Protein AF-A0A645HW13-F1 (afdb_monomer)

Structure (mmCIF, N/CA/C/O backbone):
data_AF-A0A645HW13-F1
#
_entry.id   AF-A0A645HW13-F1
#
loop_
_atom_site.group_PDB
_atom_site.id
_atom_site.type_symbol
_atom_site.label_atom_id
_atom_site.label_alt_id
_atom_site.label_comp_id
_atom_site.label_asym_id
_atom_site.label_entity_id
_atom_site.label_seq_id
_atom_site.pdbx_PDB_ins_code
_atom_site.Cartn_x
_atom_site.Cartn_y
_atom_site.Cartn_z
_atom_site.occupancy
_atom_site.B_iso_or_equiv
_atom_site.auth_seq_id
_atom_site.auth_comp_id
_atom_site.auth_asym_id
_atom_site.auth_atom_id
_atom_site.pdbx_PDB_model_num
ATOM 1 N N . MET A 1 1 ? 2.807 8.282 -17.781 1.00 84.94 1 MET A N 1
ATOM 2 C CA . MET A 1 1 ? 3.839 7.531 -18.549 1.00 84.94 1 MET A CA 1
ATOM 3 C C . MET A 1 1 ? 4.596 6.569 -17.628 1.00 84.94 1 MET A C 1
ATOM 5 O O . MET A 1 1 ? 4.559 6.768 -16.420 1.00 84.94 1 MET A O 1
ATOM 9 N N . ILE A 1 2 ? 5.291 5.548 -18.154 1.00 93.88 2 ILE A N 1
ATOM 10 C CA . ILE A 1 2 ? 6.013 4.532 -17.345 1.00 93.88 2 ILE A CA 1
ATOM 11 C C . ILE A 1 2 ? 6.993 5.173 -16.348 1.00 93.88 2 ILE A C 1
ATOM 13 O O . ILE A 1 2 ? 6.990 4.825 -15.172 1.00 93.88 2 ILE A O 1
ATOM 17 N N . LEU A 1 3 ? 7.788 6.153 -16.789 1.00 94.12 3 LEU A N 1
ATOM 18 C CA . LEU A 1 3 ? 8.767 6.831 -15.930 1.00 94.12 3 LEU A CA 1
ATOM 19 C C . LEU A 1 3 ? 8.126 7.585 -14.754 1.00 94.12 3 LEU A C 1
ATOM 21 O O . LEU A 1 3 ? 8.684 7.602 -13.661 1.00 94.12 3 LEU A O 1
ATOM 25 N N . GLU A 1 4 ? 6.942 8.169 -14.946 1.00 95.44 4 GLU A N 1
ATOM 26 C CA . GLU A 1 4 ? 6.200 8.839 -13.868 1.00 95.44 4 GLU A CA 1
ATOM 27 C C . GLU A 1 4 ? 5.699 7.825 -12.838 1.00 95.44 4 GLU A C 1
ATOM 29 O O . GLU A 1 4 ? 5.784 8.072 -11.641 1.00 95.44 4 GLU A O 1
ATOM 34 N N . ARG A 1 5 ? 5.241 6.654 -13.292 1.00 96.19 5 ARG A N 1
ATOM 35 C CA . ARG A 1 5 ? 4.837 5.553 -12.408 1.00 96.19 5 ARG A CA 1
ATOM 36 C C . ARG A 1 5 ? 6.024 4.981 -11.632 1.00 96.19 5 ARG A C 1
ATOM 38 O O . ARG A 1 5 ? 5.919 4.756 -10.433 1.00 96.19 5 ARG A O 1
ATOM 45 N N . LEU A 1 6 ? 7.190 4.855 -12.262 1.00 96.19 6 LEU A N 1
ATOM 46 C CA . LEU A 1 6 ? 8.419 4.507 -11.541 1.00 96.19 6 LEU A CA 1
ATOM 47 C C . LEU A 1 6 ? 8.777 5.560 -10.496 1.00 96.19 6 LEU A C 1
ATOM 49 O O . LEU A 1 6 ? 9.147 5.201 -9.385 1.00 96.19 6 LEU A O 1
ATOM 53 N N . LYS A 1 7 ? 8.617 6.851 -10.807 1.00 96.06 7 LYS A N 1
ATOM 54 C CA . LYS A 1 7 ? 8.840 7.919 -9.827 1.00 96.06 7 LYS A CA 1
ATOM 55 C C . LYS A 1 7 ? 7.875 7.813 -8.643 1.00 96.06 7 LYS A C 1
ATOM 57 O O . LYS A 1 7 ? 8.331 7.899 -7.509 1.00 96.06 7 LYS A O 1
ATOM 62 N N . GLN A 1 8 ? 6.590 7.564 -8.899 1.00 97.38 8 GLN A N 1
ATOM 63 C CA . GLN A 1 8 ? 5.593 7.329 -7.847 1.00 97.38 8 GLN A CA 1
ATOM 64 C C . GLN A 1 8 ? 5.983 6.147 -6.952 1.00 97.38 8 GLN A C 1
ATOM 66 O O . GLN A 1 8 ? 5.918 6.250 -5.731 1.00 97.38 8 GLN A O 1
ATOM 71 N N . TYR A 1 9 ? 6.446 5.048 -7.547 1.00 97.56 9 TYR A N 1
ATOM 72 C CA . TYR A 1 9 ? 6.907 3.885 -6.796 1.00 97.56 9 TYR A CA 1
ATOM 73 C C . TYR A 1 9 ? 8.170 4.174 -5.965 1.00 97.56 9 TYR A C 1
ATOM 75 O O . TYR A 1 9 ? 8.240 3.798 -4.798 1.00 97.56 9 TYR A O 1
ATOM 83 N N . ILE A 1 10 ? 9.153 4.877 -6.536 1.00 96.56 10 ILE A N 1
ATOM 84 C CA . ILE A 1 10 ? 10.378 5.302 -5.836 1.00 96.56 10 ILE A CA 1
ATOM 85 C C . ILE A 1 10 ? 10.028 6.140 -4.600 1.00 96.56 10 ILE A C 1
ATOM 87 O O . ILE A 1 10 ? 10.561 5.888 -3.519 1.00 96.56 10 ILE A O 1
ATOM 91 N N . ASP A 1 11 ? 9.095 7.084 -4.754 1.00 97.56 11 ASP A N 1
ATOM 92 C CA . ASP A 1 11 ? 8.615 7.930 -3.659 1.00 97.56 11 ASP A CA 1
ATOM 93 C C . ASP A 1 11 ? 7.897 7.111 -2.587 1.00 97.56 11 ASP A C 1
ATOM 95 O O . A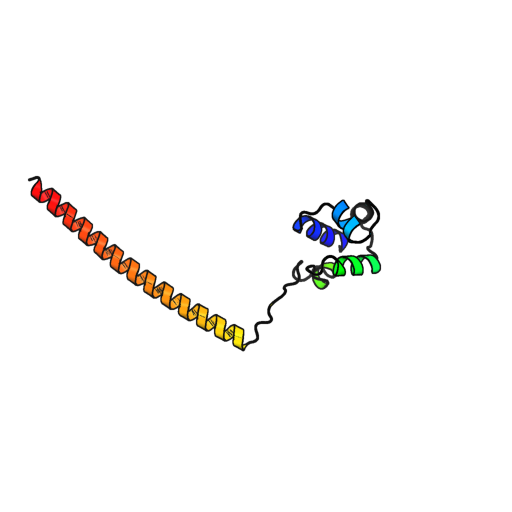SP A 1 11 ? 8.165 7.283 -1.400 1.00 97.56 11 ASP A O 1
ATOM 99 N N . TYR A 1 12 ? 7.048 6.166 -2.998 1.00 97.44 12 TYR A N 1
ATOM 100 C CA . TYR A 1 12 ? 6.375 5.240 -2.090 1.00 97.44 12 TYR A CA 1
ATOM 101 C C . TYR A 1 12 ? 7.363 4.402 -1.261 1.00 97.44 12 TYR A C 1
ATOM 103 O O . TYR A 1 12 ? 7.166 4.230 -0.060 1.00 97.44 12 TYR A O 1
ATOM 111 N N . LYS A 1 13 ? 8.445 3.904 -1.871 1.00 95.81 13 LYS A N 1
ATOM 112 C CA . LYS A 1 13 ? 9.478 3.122 -1.167 1.00 95.81 13 LYS A CA 1
ATOM 113 C C . LYS A 1 13 ? 10.392 3.983 -0.289 1.00 95.81 13 LYS A C 1
ATOM 115 O O . LYS A 1 13 ? 11.187 3.421 0.460 1.00 95.81 13 LYS A O 1
ATOM 120 N N . GLY A 1 14 ? 10.323 5.312 -0.396 1.00 96.88 14 GLY A N 1
ATOM 121 C CA . GLY A 1 14 ? 11.177 6.231 0.357 1.00 96.88 14 GLY A CA 1
ATOM 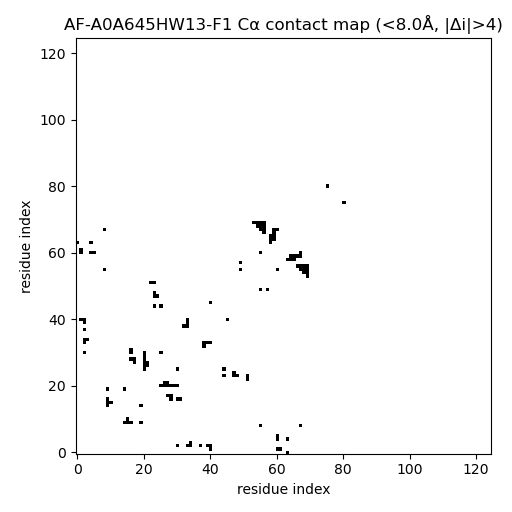122 C C . GLY A 1 14 ? 12.663 6.138 -0.008 1.00 96.88 14 GLY A C 1
ATOM 123 O O . GLY A 1 14 ? 13.515 6.469 0.814 1.00 96.88 14 GLY A O 1
ATOM 124 N N . ILE A 1 15 ? 12.994 5.671 -1.218 1.00 96.25 15 ILE A N 1
ATOM 125 C CA . ILE A 1 15 ? 14.384 5.548 -1.682 1.00 96.25 15 ILE A CA 1
ATOM 126 C C . ILE A 1 15 ? 14.767 6.728 -2.574 1.00 96.25 15 ILE A C 1
ATOM 128 O O . ILE A 1 15 ? 13.942 7.290 -3.292 1.00 96.25 15 ILE A O 1
ATOM 132 N N . SER A 1 16 ? 16.046 7.108 -2.568 1.00 95.25 16 SER A N 1
ATOM 133 C CA . SER A 1 16 ? 16.525 8.147 -3.479 1.00 95.25 16 SER A CA 1
ATOM 134 C C . SER A 1 16 ? 16.569 7.641 -4.926 1.00 95.25 16 SER A C 1
ATOM 136 O O . SER A 1 16 ? 16.781 6.456 -5.190 1.00 95.25 16 SER A O 1
ATOM 138 N N . VAL A 1 17 ? 16.454 8.562 -5.888 1.00 93.44 17 VAL A N 1
ATOM 139 C CA . VAL A 1 17 ? 16.611 8.243 -7.319 1.00 93.44 17 VAL A CA 1
ATOM 140 C C . VAL A 1 17 ? 17.980 7.618 -7.608 1.00 93.44 17 VAL A C 1
ATOM 142 O O . VAL A 1 17 ? 18.066 6.678 -8.389 1.00 93.44 17 VAL A O 1
ATOM 145 N N . SER A 1 18 ? 19.041 8.085 -6.946 1.00 93.62 18 SER A N 1
ATOM 146 C CA . SER A 1 18 ? 20.384 7.519 -7.106 1.00 93.62 18 SER A CA 1
ATOM 147 C C . SER A 1 18 ? 20.495 6.094 -6.554 1.00 93.62 18 SER A C 1
ATOM 149 O O . SER A 1 18 ? 21.156 5.252 -7.160 1.00 93.62 18 SER A O 1
ATOM 151 N N . ALA A 1 19 ? 19.833 5.797 -5.430 1.00 94.06 19 ALA A N 1
ATOM 152 C CA . ALA A 1 19 ? 19.772 4.444 -4.886 1.00 94.06 19 ALA A CA 1
ATOM 153 C C . ALA A 1 19 ? 19.001 3.505 -5.825 1.00 94.06 19 ALA A C 1
ATOM 155 O O . ALA A 1 19 ? 19.461 2.394 -6.088 1.00 94.06 19 ALA A O 1
ATOM 156 N N . PHE A 1 20 ? 17.884 3.979 -6.385 1.00 95.06 20 PHE A N 1
ATOM 157 C CA . PHE A 1 20 ? 17.130 3.253 -7.404 1.00 95.06 20 PHE A CA 1
ATOM 158 C C . PHE A 1 20 ? 17.992 2.959 -8.640 1.00 95.06 20 PHE A C 1
ATOM 160 O O . PHE A 1 20 ? 18.146 1.794 -8.996 1.00 95.06 20 PHE A O 1
ATOM 167 N N . GLU A 1 21 ? 18.628 3.972 -9.242 1.00 93.00 21 GLU A N 1
ATOM 168 C CA . GLU A 1 21 ? 19.501 3.811 -10.418 1.00 93.00 21 GLU A CA 1
ATOM 169 C C . GLU A 1 21 ? 20.606 2.776 -10.174 1.00 93.00 21 GLU A C 1
ATOM 171 O O . GLU A 1 21 ? 20.807 1.878 -10.996 1.00 93.00 21 GLU A O 1
ATOM 176 N N . LYS A 1 22 ? 21.266 2.844 -9.011 1.00 92.88 22 LYS A N 1
ATOM 177 C CA . LYS A 1 22 ? 22.306 1.887 -8.620 1.00 92.88 22 LYS A CA 1
ATOM 178 C C . LYS A 1 22 ? 21.764 0.461 -8.491 1.00 92.88 22 LYS A C 1
ATOM 180 O O . LYS A 1 22 ? 22.433 -0.476 -8.919 1.00 92.88 22 LYS A O 1
ATOM 185 N N . SER A 1 23 ? 20.568 0.290 -7.927 1.00 93.25 23 SER A N 1
ATOM 186 C CA . SER A 1 23 ? 19.971 -1.034 -7.698 1.00 93.25 23 SER A CA 1
ATOM 187 C C . SER A 1 23 ? 19.609 -1.785 -8.985 1.00 93.25 23 SER A C 1
ATOM 189 O O . SER A 1 23 ? 19.654 -3.010 -8.999 1.00 93.25 23 SER A O 1
ATOM 191 N N . ILE A 1 24 ? 19.308 -1.062 -10.072 1.00 92.56 24 ILE A N 1
ATOM 192 C CA . ILE A 1 24 ? 18.919 -1.639 -11.374 1.00 92.56 24 ILE A CA 1
ATOM 193 C C . ILE A 1 24 ? 20.059 -1.620 -12.409 1.00 92.56 24 ILE A C 1
ATOM 195 O O . ILE A 1 24 ? 19.833 -1.847 -13.604 1.00 92.56 24 ILE A O 1
ATOM 199 N N . GLY A 1 25 ? 21.286 -1.300 -11.977 1.00 86.56 25 GLY A N 1
ATOM 200 C CA . GLY A 1 25 ? 22.460 -1.223 -12.851 1.00 86.56 25 GLY A CA 1
ATOM 201 C C . GLY A 1 25 ? 22.339 -0.129 -13.917 1.00 86.56 25 GLY A C 1
ATOM 202 O O . GLY A 1 25 ? 22.684 -0.337 -15.085 1.00 86.56 25 GLY A O 1
ATOM 203 N N . MET A 1 26 ? 21.771 1.020 -13.554 1.00 85.38 26 MET A N 1
ATOM 204 C CA . MET A 1 26 ? 21.691 2.195 -14.413 1.00 85.38 26 MET A CA 1
ATOM 205 C C . MET A 1 26 ? 22.813 3.184 -14.066 1.00 85.38 26 MET A C 1
ATOM 207 O O . MET A 1 26 ? 23.212 3.312 -12.910 1.00 85.38 26 MET A O 1
ATOM 211 N N . GLY A 1 27 ? 23.339 3.878 -15.078 1.00 80.25 27 GLY A N 1
ATOM 212 C CA . GLY A 1 27 ? 24.317 4.943 -14.868 1.00 80.25 27 GLY A CA 1
ATOM 213 C C . GLY A 1 27 ? 23.732 6.104 -14.059 1.00 80.25 27 GLY A C 1
ATOM 214 O O . GLY A 1 27 ? 22.532 6.378 -14.121 1.00 80.25 27 GLY A O 1
ATOM 215 N N . ASN A 1 28 ? 24.591 6.805 -13.316 1.00 74.38 28 ASN A N 1
ATOM 216 C CA . ASN A 1 28 ? 24.179 7.937 -12.486 1.00 74.38 28 ASN A CA 1
ATOM 217 C C . ASN A 1 28 ? 23.416 8.993 -13.311 1.00 74.38 28 ASN A C 1
ATOM 219 O O . ASN A 1 28 ? 23.888 9.453 -14.356 1.00 74.38 28 ASN A O 1
ATOM 223 N N . ALA A 1 29 ? 22.261 9.418 -12.797 1.00 79.62 29 ALA A N 1
ATOM 224 C CA . ALA A 1 29 ? 21.338 10.399 -13.367 1.00 79.62 29 ALA A CA 1
ATOM 225 C C . ALA A 1 29 ? 20.633 9.997 -14.680 1.00 79.62 29 ALA A C 1
ATOM 227 O O . ALA A 1 29 ? 19.961 10.836 -15.291 1.00 79.62 29 ALA A O 1
ATOM 228 N N . SER A 1 30 ? 20.755 8.752 -15.145 1.00 81.62 30 SER A N 1
ATOM 229 C CA . SER A 1 30 ? 20.078 8.273 -16.358 1.00 81.62 30 SER A CA 1
ATOM 230 C C . SER A 1 30 ? 18.549 8.243 -16.226 1.00 81.62 30 SER A C 1
ATOM 232 O O . SER A 1 30 ? 17.850 8.636 -17.166 1.00 81.62 30 SER A O 1
ATOM 234 N N . PHE A 1 31 ? 18.010 7.849 -15.071 1.00 88.75 31 PHE A N 1
ATOM 235 C CA . PHE A 1 31 ? 16.570 7.860 -14.817 1.00 88.75 31 PHE A CA 1
ATOM 236 C C . PHE A 1 31 ? 16.063 9.298 -14.721 1.00 88.75 31 PHE A C 1
ATOM 238 O O . PHE A 1 31 ? 15.100 9.664 -15.394 1.00 88.75 31 PHE A O 1
ATOM 245 N N . GLY A 1 32 ? 16.756 10.146 -13.953 1.00 86.31 32 GLY A N 1
ATOM 246 C CA . GLY A 1 32 ? 16.386 11.555 -13.794 1.00 86.31 32 GLY A CA 1
ATOM 247 C C . GLY A 1 32 ? 16.363 12.329 -15.118 1.00 86.31 32 GLY A C 1
ATOM 248 O O . GLY A 1 32 ? 15.445 13.115 -15.360 1.00 86.31 32 GLY A O 1
ATOM 249 N N . LYS A 1 33 ? 17.335 12.079 -16.007 1.00 85.88 33 LYS A N 1
ATOM 250 C CA . LYS A 1 33 ? 17.366 12.648 -17.367 1.00 85.88 33 LYS A CA 1
ATOM 251 C C . LYS A 1 33 ? 16.194 12.158 -18.213 1.00 85.88 33 LYS A C 1
ATOM 253 O O . LYS A 1 33 ? 15.516 12.970 -18.839 1.00 85.88 33 LYS A O 1
ATOM 258 N N . SER A 1 34 ? 15.933 10.851 -18.199 1.00 87.50 34 SER A N 1
ATOM 259 C CA . SER A 1 34 ? 14.832 10.252 -18.960 1.00 87.50 34 SER A CA 1
ATOM 260 C C . SER A 1 34 ? 13.481 10.801 -18.503 1.00 87.50 34 SER A C 1
ATOM 262 O O . SER A 1 34 ? 12.647 11.145 -19.335 1.00 87.50 34 SER A O 1
ATOM 264 N N . LEU A 1 35 ? 13.285 10.968 -17.191 1.00 88.50 35 LEU A N 1
ATOM 265 C CA . LEU A 1 35 ? 12.059 11.529 -16.626 1.00 88.50 35 LEU A CA 1
ATOM 266 C C . LEU A 1 35 ? 11.836 12.981 -17.075 1.00 88.50 35 LEU A C 1
ATOM 268 O O . LEU A 1 35 ? 10.745 13.317 -17.530 1.00 88.50 35 LEU A O 1
ATOM 272 N N . LYS A 1 36 ? 12.871 13.832 -17.006 1.00 88.12 36 LYS A N 1
ATOM 273 C CA . LYS A 1 36 ? 12.788 15.242 -17.435 1.00 88.12 36 LYS A CA 1
ATOM 274 C C . LYS A 1 36 ? 12.504 15.387 -18.929 1.00 88.12 36 LYS A C 1
ATOM 276 O O . LYS A 1 36 ? 11.707 16.233 -19.320 1.00 88.12 36 LYS A O 1
ATOM 281 N N . ASN A 1 37 ? 13.128 14.545 -19.748 1.00 88.88 37 ASN A N 1
ATOM 282 C CA . ASN A 1 37 ? 13.027 14.619 -21.205 1.00 88.88 37 ASN A CA 1
ATOM 283 C C . ASN A 1 37 ? 11.824 13.853 -21.773 1.00 88.88 37 ASN A C 1
ATOM 285 O O . ASN A 1 37 ? 11.712 13.740 -22.990 1.00 88.88 37 ASN A O 1
ATOM 289 N N . LYS A 1 38 ? 10.949 13.299 -20.918 1.00 82.44 38 LYS A N 1
ATOM 290 C CA . LYS A 1 38 ? 9.855 12.400 -21.328 1.00 82.44 38 LYS A CA 1
ATOM 291 C C . LYS A 1 38 ? 10.349 11.258 -22.230 1.00 82.44 38 LYS A C 1
ATOM 293 O O . LYS A 1 38 ? 9.702 10.893 -23.207 1.00 82.44 38 LYS A O 1
ATOM 298 N N . GLY A 1 39 ? 11.530 10.733 -21.911 1.00 84.44 39 GLY A N 1
ATOM 299 C CA . GLY A 1 39 ? 12.174 9.664 -22.660 1.00 84.44 39 GLY A CA 1
ATOM 300 C C . GLY 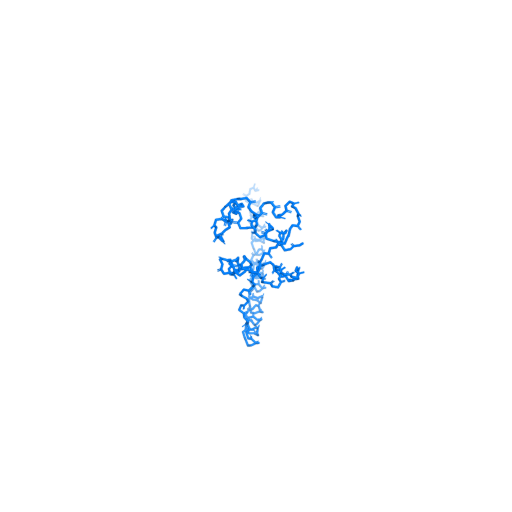A 1 39 ? 11.449 8.325 -22.522 1.00 84.44 39 GLY A C 1
ATOM 301 O O . GLY A 1 39 ? 10.521 8.161 -21.729 1.00 84.44 39 GLY A O 1
ATOM 302 N N . ALA A 1 40 ? 11.915 7.345 -23.288 1.00 84.19 40 ALA A N 1
ATOM 303 C CA . ALA A 1 40 ?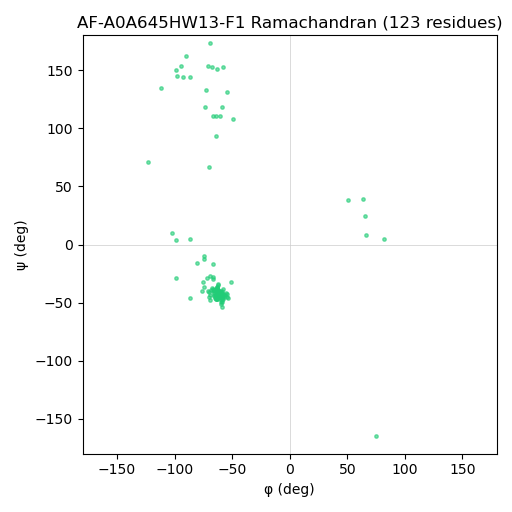 11.512 5.956 -23.133 1.00 84.19 40 ALA A CA 1
ATOM 304 C C . ALA A 1 40 ? 12.437 5.228 -22.147 1.00 84.19 40 ALA A C 1
ATOM 306 O O . ALA A 1 40 ? 13.550 5.674 -21.864 1.00 84.19 40 ALA A O 1
ATOM 307 N N . ILE A 1 41 ? 11.975 4.085 -21.647 1.00 88.00 41 ILE A N 1
ATOM 308 C CA . ILE A 1 41 ? 12.801 3.136 -20.906 1.00 88.00 41 ILE A CA 1
ATOM 309 C C . ILE A 1 41 ? 12.951 1.864 -21.742 1.00 88.00 41 ILE A C 1
ATOM 311 O O . ILE A 1 41 ? 11.975 1.397 -22.329 1.00 88.00 41 ILE A O 1
ATOM 315 N N . GLY A 1 42 ? 14.177 1.348 -21.836 1.00 89.12 42 GLY A N 1
ATOM 316 C CA . GLY A 1 42 ? 14.465 0.105 -22.552 1.00 89.12 42 GLY A CA 1
ATOM 317 C C . GLY A 1 42 ? 13.846 -1.110 -21.860 1.00 89.12 42 GLY A C 1
ATOM 318 O O . GLY A 1 42 ? 13.630 -1.103 -20.644 1.00 89.12 42 GLY A O 1
ATOM 319 N N . THR A 1 43 ? 13.553 -2.152 -22.637 1.00 89.00 43 THR A N 1
ATOM 320 C CA . THR A 1 43 ? 12.997 -3.415 -22.127 1.00 89.00 43 THR A CA 1
ATOM 321 C C . THR A 1 43 ? 13.961 -4.115 -21.173 1.00 89.00 43 THR A C 1
ATOM 323 O O . THR A 1 43 ? 13.530 -4.580 -20.126 1.00 89.00 43 THR A O 1
ATOM 326 N N . ASP A 1 44 ? 15.265 -4.064 -21.452 1.00 89.81 44 ASP A N 1
ATOM 327 C CA . ASP A 1 44 ? 16.342 -4.539 -20.573 1.00 89.81 44 ASP A CA 1
ATOM 328 C C . ASP A 1 44 ? 16.271 -3.907 -19.171 1.00 89.81 44 ASP A C 1
ATOM 330 O O . ASP A 1 44 ? 16.406 -4.574 -18.144 1.00 89.81 44 ASP A O 1
ATOM 334 N N . LYS A 1 45 ? 16.007 -2.597 -19.109 1.00 90.31 45 LYS A N 1
ATOM 335 C CA . LYS A 1 45 ? 15.870 -1.875 -17.841 1.00 90.31 45 LYS A CA 1
ATOM 336 C C . LYS A 1 45 ? 14.554 -2.189 -17.151 1.00 90.31 45 LYS A C 1
ATOM 338 O O . LYS A 1 45 ? 14.545 -2.286 -15.929 1.00 90.31 45 LYS A O 1
ATOM 343 N N . LEU A 1 46 ? 13.464 -2.361 -17.897 1.00 93.19 46 LEU A N 1
ATOM 344 C CA . LEU A 1 46 ? 12.185 -2.793 -17.332 1.00 93.19 46 LEU A CA 1
ATOM 345 C C . LEU A 1 46 ? 12.273 -4.192 -16.714 1.00 93.19 46 LEU A C 1
ATOM 347 O O . LEU A 1 46 ? 11.765 -4.384 -15.613 1.00 93.19 46 LEU A O 1
ATOM 351 N N . GLU A 1 47 ? 12.945 -5.132 -17.376 1.00 94.06 47 GLU A N 1
ATOM 352 C CA . GLU A 1 47 ? 13.192 -6.479 -16.850 1.00 94.06 47 GLU A CA 1
ATOM 353 C C . GLU A 1 47 ? 13.980 -6.422 -15.540 1.00 94.06 47 GLU A C 1
ATOM 355 O O . GLU A 1 47 ? 13.537 -6.973 -14.530 1.00 94.06 47 GLU A O 1
ATOM 360 N N . ASN A 1 48 ? 15.081 -5.663 -15.511 1.00 94.75 48 ASN A N 1
ATOM 361 C CA . ASN A 1 48 ? 15.855 -5.454 -14.288 1.00 94.75 48 ASN A CA 1
ATOM 362 C C . ASN A 1 48 ? 15.012 -4.825 -13.174 1.00 94.75 48 ASN A C 1
ATOM 364 O O . ASN A 1 48 ? 15.059 -5.287 -12.040 1.00 94.75 48 ASN A O 1
ATOM 368 N N . ILE A 1 49 ? 14.209 -3.802 -13.480 1.00 95.75 49 ILE A N 1
ATOM 369 C CA . ILE A 1 49 ? 13.325 -3.167 -12.495 1.00 95.75 49 ILE A CA 1
ATOM 370 C C . ILE A 1 49 ? 12.351 -4.183 -11.902 1.00 95.75 49 ILE A C 1
ATOM 372 O O . ILE A 1 49 ? 12.232 -4.256 -10.683 1.00 95.75 49 ILE A O 1
ATOM 376 N N . LEU A 1 50 ? 11.664 -4.965 -12.738 1.00 95.44 50 LEU A N 1
ATOM 377 C CA . LEU A 1 50 ? 10.676 -5.940 -12.274 1.00 95.44 50 LEU A CA 1
ATOM 378 C C . LEU A 1 50 ? 11.318 -7.115 -11.525 1.00 95.44 50 LEU A C 1
ATOM 380 O O . LEU A 1 50 ? 10.676 -7.692 -10.650 1.00 95.44 50 LEU A O 1
ATOM 384 N N . SER A 1 51 ? 12.576 -7.447 -11.825 1.00 95.19 51 SER A N 1
ATOM 385 C CA . SER A 1 51 ? 13.343 -8.445 -11.075 1.00 95.19 51 SER A CA 1
ATOM 386 C C . SER A 1 51 ? 13.841 -7.914 -9.726 1.00 95.19 51 SER A C 1
ATOM 388 O O . SER A 1 51 ? 13.823 -8.649 -8.742 1.00 95.19 51 SER A O 1
ATOM 390 N N . THR A 1 52 ? 14.301 -6.662 -9.660 1.00 96.56 52 THR A N 1
ATOM 391 C CA . THR A 1 52 ? 14.798 -6.026 -8.426 1.00 96.56 52 THR A CA 1
ATOM 392 C C . THR A 1 52 ? 13.655 -5.627 -7.490 1.00 96.56 52 THR A C 1
ATOM 394 O O . THR A 1 52 ? 13.809 -5.664 -6.270 1.00 96.56 52 THR A O 1
ATOM 397 N N . TYR A 1 53 ? 12.501 -5.266 -8.051 1.00 95.88 53 TYR A N 1
ATOM 398 C CA . TYR A 1 53 ? 11.309 -4.824 -7.332 1.00 95.88 53 TYR A CA 1
ATOM 399 C C . TYR A 1 53 ? 10.104 -5.710 -7.687 1.00 95.88 53 TYR A C 1
ATOM 401 O O . TYR A 1 53 ? 9.187 -5.270 -8.391 1.00 95.88 53 TYR A O 1
ATOM 409 N N . PRO A 1 54 ? 10.091 -6.973 -7.215 1.00 93.81 54 PRO A N 1
ATOM 410 C CA . PRO A 1 54 ? 9.064 -7.953 -7.576 1.00 93.81 54 PRO A CA 1
ATOM 411 C C . PRO A 1 54 ? 7.674 -7.592 -7.038 1.00 93.81 54 PRO A C 1
ATOM 413 O O . PRO A 1 54 ? 6.669 -8.125 -7.500 1.00 93.81 54 PRO A O 1
ATOM 416 N N . ASP A 1 55 ? 7.602 -6.680 -6.071 1.00 95.06 55 ASP A N 1
ATOM 417 C CA . ASP A 1 55 ? 6.368 -6.126 -5.535 1.00 95.06 55 ASP A CA 1
ATOM 418 C C . ASP A 1 55 ? 5.691 -5.119 -6.473 1.00 95.06 55 ASP A C 1
ATOM 420 O O . ASP A 1 55 ? 4.523 -4.819 -6.257 1.00 95.06 55 ASP A O 1
ATOM 424 N N . ILE A 1 56 ? 6.343 -4.632 -7.535 1.00 96.31 56 ILE A N 1
ATOM 425 C CA . ILE A 1 56 ? 5.688 -3.790 -8.548 1.00 96.31 56 ILE A CA 1
ATOM 426 C C . ILE A 1 56 ? 4.759 -4.641 -9.424 1.00 96.31 56 ILE A C 1
ATOM 428 O O . ILE A 1 56 ? 5.146 -5.691 -9.949 1.00 96.31 56 ILE A O 1
ATOM 432 N N . SER A 1 57 ? 3.536 -4.156 -9.646 1.00 96.00 57 SER A N 1
ATOM 433 C CA . SER A 1 57 ? 2.615 -4.707 -10.643 1.00 96.00 57 SER A CA 1
ATOM 434 C C . SER A 1 57 ? 3.060 -4.327 -12.066 1.00 96.00 57 SER A C 1
ATOM 436 O O . SER A 1 57 ? 3.077 -3.135 -12.399 1.00 96.00 57 SER A O 1
ATOM 438 N N . PRO A 1 58 ? 3.391 -5.299 -12.944 1.00 95.19 58 PRO A N 1
ATOM 439 C CA . PRO A 1 58 ? 3.737 -5.007 -14.336 1.00 95.19 58 PRO A CA 1
ATOM 440 C C . PRO A 1 58 ? 2.570 -4.385 -15.104 1.00 95.19 58 PRO A C 1
ATOM 442 O O . PRO A 1 58 ? 2.778 -3.488 -15.916 1.00 95.19 58 PRO A O 1
ATOM 445 N N . GLU A 1 59 ? 1.341 -4.827 -14.820 1.00 95.50 59 GLU A N 1
ATOM 446 C CA . GLU A 1 59 ? 0.127 -4.288 -15.433 1.00 95.50 59 GLU A CA 1
ATOM 447 C C . GLU A 1 59 ? -0.000 -2.796 -15.140 1.00 95.50 59 GLU A C 1
ATOM 449 O O . GLU A 1 59 ? -0.101 -1.992 -16.070 1.00 95.50 59 GLU A O 1
ATOM 454 N N . TRP A 1 60 ? 0.104 -2.409 -13.868 1.00 96.75 60 TRP A N 1
ATOM 455 C CA . TRP A 1 60 ? 0.058 -1.005 -13.483 1.00 96.75 60 TRP A CA 1
ATOM 456 C C . TRP A 1 60 ? 1.224 -0.222 -14.070 1.00 96.75 60 TRP A C 1
ATOM 458 O O . TRP A 1 60 ? 1.033 0.865 -14.616 1.00 96.75 60 TRP A O 1
ATOM 468 N N . LEU A 1 61 ? 2.433 -0.780 -14.029 1.00 96.50 61 LEU A N 1
ATOM 469 C CA . LEU A 1 61 ? 3.613 -0.104 -14.546 1.00 96.50 61 LEU A CA 1
ATOM 470 C C . LEU A 1 61 ? 3.495 0.201 -16.046 1.00 96.50 61 LEU A C 1
ATOM 472 O O . LEU A 1 61 ? 3.883 1.291 -16.474 1.00 96.50 61 LEU A O 1
ATOM 476 N N . LEU A 1 62 ? 2.944 -0.718 -16.841 1.00 94.38 62 LEU A N 1
ATOM 477 C CA . LEU A 1 62 ? 2.848 -0.598 -18.298 1.00 94.38 62 LEU A CA 1
ATOM 478 C C . LEU A 1 62 ? 1.588 0.154 -18.741 1.00 94.38 62 LEU A C 1
ATOM 480 O O . LEU A 1 62 ? 1.671 1.084 -19.545 1.00 94.38 62 LEU A O 1
ATOM 484 N N . THR A 1 63 ? 0.436 -0.180 -18.168 1.00 94.88 63 THR A N 1
ATOM 485 C CA . THR A 1 63 ? -0.872 0.331 -18.611 1.00 94.88 63 THR A CA 1
ATOM 486 C C . THR A 1 63 ? -1.370 1.498 -17.758 1.00 94.88 63 THR A C 1
ATOM 488 O O . THR A 1 63 ? -2.045 2.392 -18.260 1.00 94.88 63 THR A O 1
ATOM 491 N N . GLY A 1 64 ? -0.977 1.557 -16.483 1.00 94.19 64 GLY A N 1
ATOM 492 C CA . GLY A 1 64 ? -1.541 2.473 -15.489 1.00 94.19 64 GLY A CA 1
ATOM 493 C C . GLY A 1 64 ? -2.849 1.994 -14.864 1.00 94.19 64 GLY A C 1
ATOM 494 O O . GLY A 1 64 ? -3.441 2.747 -14.098 1.00 94.19 64 GLY A O 1
ATOM 495 N N . GLN A 1 65 ? -3.301 0.783 -15.186 1.00 94.56 65 GLN A N 1
ATOM 496 C CA . GLN A 1 65 ? -4.503 0.173 -14.624 1.00 94.56 65 GLN A CA 1
ATOM 497 C C . GLN A 1 65 ? -4.156 -0.723 -13.428 1.00 94.56 65 GLN A C 1
ATOM 499 O O . GLN A 1 65 ? -3.043 -1.233 -13.321 1.00 94.56 65 GLN A O 1
ATOM 504 N N . GLY A 1 66 ? -5.110 -0.908 -12.515 1.00 93.00 66 GLY A N 1
ATOM 505 C CA . GLY A 1 66 ? -4.913 -1.720 -11.313 1.00 93.00 66 GLY A CA 1
ATOM 506 C C . GLY A 1 66 ? -4.064 -1.043 -10.230 1.00 93.00 66 GLY A C 1
ATOM 507 O O . GLY A 1 66 ? -3.872 0.174 -10.219 1.00 93.00 66 GLY A O 1
ATOM 508 N N . GLY A 1 67 ? -3.596 -1.843 -9.270 1.00 93.62 67 GLY A N 1
ATOM 509 C CA . GLY A 1 67 ? -2.789 -1.377 -8.141 1.00 93.62 67 GLY A CA 1
ATOM 510 C C . GLY A 1 67 ? -1.296 -1.319 -8.461 1.00 93.62 67 GLY A C 1
ATOM 511 O O . GLY A 1 67 ? -0.774 -2.191 -9.149 1.00 93.62 67 GLY A O 1
ATOM 512 N N . MET A 1 68 ? -0.600 -0.317 -7.910 1.00 95.44 68 MET A N 1
ATOM 513 C CA . MET A 1 68 ? 0.856 -0.153 -8.048 1.00 95.44 68 MET A CA 1
ATOM 514 C C . MET A 1 68 ? 1.637 -1.373 -7.571 1.00 95.44 68 MET A C 1
ATOM 516 O O . MET A 1 68 ? 2.590 -1.805 -8.222 1.00 95.44 68 MET A O 1
ATOM 520 N N . LEU A 1 69 ? 1.227 -1.915 -6.430 1.00 95.44 69 LEU A N 1
ATOM 521 C CA . LEU A 1 69 ? 1.844 -3.089 -5.849 1.00 95.44 69 LEU A CA 1
ATOM 522 C C . LEU A 1 69 ? 1.103 -4.334 -6.308 1.00 95.44 69 LEU A C 1
ATOM 524 O O . LEU A 1 69 ? -0.127 -4.338 -6.416 1.00 95.44 69 LEU A O 1
ATOM 528 N N . ARG A 1 70 ? 1.849 -5.416 -6.515 1.00 91.25 70 ARG A N 1
ATOM 529 C CA . ARG A 1 70 ? 1.263 -6.743 -6.595 1.00 91.25 70 ARG A CA 1
ATOM 530 C C . ARG A 1 70 ? 0.544 -6.995 -5.286 1.00 91.25 70 ARG A C 1
ATOM 532 O O . ARG A 1 70 ? 1.158 -7.057 -4.221 1.00 91.25 70 ARG A O 1
ATOM 539 N N . SER A 1 71 ? -0.763 -7.188 -5.381 1.00 78.25 71 SER A N 1
ATOM 540 C CA . SER A 1 71 ? -1.424 -7.957 -4.350 1.00 78.25 71 SER A CA 1
ATOM 541 C C . SER A 1 71 ? -0.887 -9.378 -4.491 1.00 78.25 71 SER A C 1
ATOM 543 O O . SER A 1 71 ? -1.168 -10.075 -5.466 1.00 78.25 71 SER A O 1
ATOM 545 N N . TYR A 1 72 ? -0.091 -9.823 -3.522 1.00 68.50 72 TYR A N 1
ATOM 546 C CA . TYR A 1 72 ? -0.033 -11.247 -3.214 1.00 68.50 72 TYR A CA 1
ATOM 547 C C . TYR A 1 72 ? -1.377 -11.579 -2.575 1.00 68.50 72 TYR A C 1
ATOM 549 O O . TYR A 1 72 ? -1.484 -11.787 -1.371 1.00 68.50 72 TYR A O 1
ATOM 557 N N . GLY A 1 73 ? -2.441 -11.481 -3.374 1.00 58.75 73 GLY A N 1
ATOM 558 C CA . GLY A 1 73 ? -3.738 -11.958 -2.976 1.00 58.75 73 GLY A CA 1
ATOM 559 C C . GLY A 1 73 ? -3.531 -13.433 -2.729 1.00 58.75 73 GLY A C 1
ATOM 560 O O . GLY A 1 73 ? -3.279 -14.184 -3.672 1.00 58.75 73 GLY A O 1
ATOM 561 N N . VAL A 1 74 ? -3.603 -13.841 -1.464 1.00 61.19 74 VAL A N 1
ATOM 562 C CA . VAL A 1 74 ? -4.069 -15.186 -1.171 1.00 61.19 74 VAL A CA 1
ATOM 563 C C . VAL A 1 74 ? -5.352 -15.288 -1.982 1.00 61.19 74 VAL A C 1
ATOM 565 O O . VAL A 1 74 ? -6.311 -14.558 -1.718 1.00 61.19 74 VAL A O 1
ATOM 568 N N . LYS A 1 75 ? -5.322 -16.065 -3.067 1.00 61.31 75 LYS A N 1
ATOM 569 C CA . LYS A 1 75 ? -6.553 -16.465 -3.727 1.00 61.31 75 LYS A CA 1
ATOM 570 C C . LYS A 1 75 ? -7.243 -17.314 -2.681 1.00 61.31 75 LYS A C 1
ATOM 572 O O . LYS A 1 75 ? -6.884 -18.466 -2.496 1.00 61.31 75 LYS A O 1
ATOM 577 N N . LEU A 1 76 ? -8.106 -16.667 -1.908 1.00 63.69 76 LEU A N 1
ATOM 578 C CA . LEU A 1 76 ? -8.984 -17.355 -0.992 1.00 63.69 76 LEU A CA 1
ATOM 579 C C . LEU A 1 76 ? -9.876 -18.183 -1.893 1.00 63.69 76 LEU A C 1
ATOM 581 O O . LEU A 1 76 ? -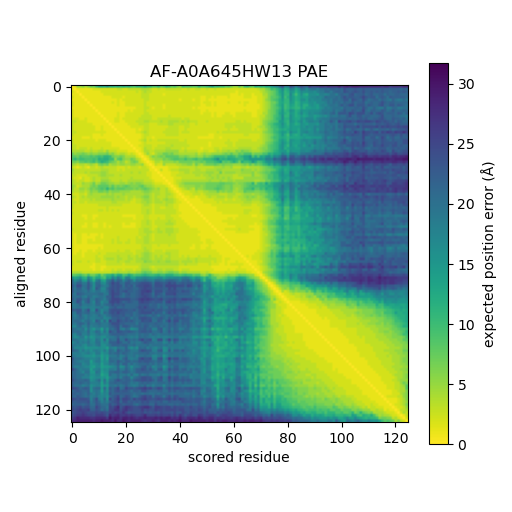10.660 -17.614 -2.669 1.00 63.69 76 LEU A O 1
ATOM 585 N N . GLU A 1 77 ? -9.687 -19.495 -1.840 1.00 79.94 77 GLU A N 1
ATOM 586 C CA . GLU A 1 77 ? -10.580 -20.406 -2.525 1.00 79.94 77 GLU A CA 1
ATOM 587 C C . GLU A 1 77 ? -12.002 -20.155 -1.994 1.00 79.94 77 GLU A C 1
ATOM 589 O O . GLU A 1 77 ? -12.172 -19.649 -0.877 1.00 79.94 77 GLU A O 1
ATOM 594 N N . PRO A 1 78 ? -13.055 -20.432 -2.780 1.00 76.75 78 PRO A N 1
ATOM 595 C CA . PRO A 1 78 ? -14.428 -20.142 -2.365 1.00 76.75 78 PRO A CA 1
ATOM 596 C C . PRO A 1 78 ? -14.780 -20.692 -0.970 1.00 76.75 78 PRO A C 1
ATOM 598 O O . PRO A 1 78 ? -15.530 -20.061 -0.229 1.00 76.75 78 PRO A O 1
ATOM 601 N N . GLU A 1 79 ? -14.181 -21.822 -0.594 1.00 77.50 79 GLU A N 1
ATOM 602 C CA . GLU A 1 79 ? -14.307 -22.452 0.724 1.00 77.50 79 GLU A CA 1
ATOM 603 C C . GLU A 1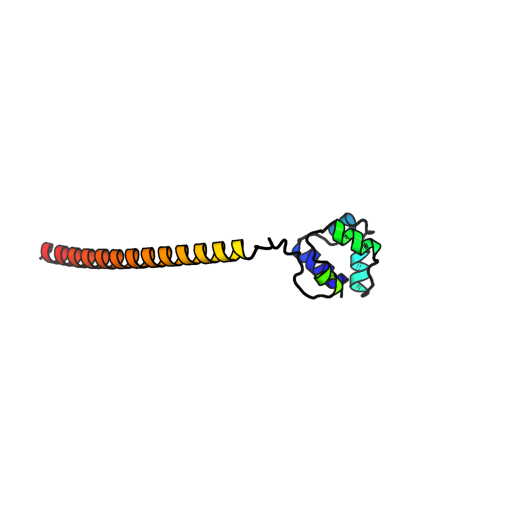 79 ? -13.686 -21.618 1.863 1.00 77.50 79 GLU A C 1
ATOM 605 O O . GLU A 1 79 ? -14.298 -21.455 2.923 1.00 77.50 79 GLU A O 1
ATOM 610 N N . ASP A 1 80 ? -12.527 -20.996 1.630 1.00 81.25 80 ASP A N 1
ATOM 611 C CA . ASP A 1 80 ? -11.897 -20.087 2.594 1.00 81.25 80 ASP A CA 1
ATOM 612 C C . ASP A 1 80 ? -12.745 -18.826 2.791 1.00 81.25 80 ASP A C 1
ATOM 614 O O . ASP A 1 80 ? -12.874 -18.315 3.905 1.00 81.25 80 ASP A O 1
ATOM 618 N N . GLN A 1 81 ? -13.353 -18.319 1.711 1.00 85.06 81 GLN A N 1
ATOM 619 C CA . GLN A 1 81 ? -14.213 -17.135 1.771 1.00 85.06 81 GLN A CA 1
ATOM 620 C C . GLN A 1 81 ? -15.482 -17.389 2.580 1.00 85.06 81 GLN A C 1
ATOM 622 O O . GLN A 1 81 ? -15.914 -16.508 3.325 1.00 85.06 81 GLN A O 1
ATOM 627 N N . GLU A 1 82 ? -16.080 -18.571 2.441 1.00 88.12 82 GLU A N 1
ATOM 628 C CA . GLU A 1 82 ? -17.271 -18.938 3.204 1.00 88.12 82 GLU A CA 1
ATOM 629 C C . GLU A 1 82 ? -16.937 -19.125 4.687 1.00 88.12 82 GLU A C 1
ATOM 631 O O . GLU A 1 82 ? -17.587 -18.532 5.549 1.00 88.12 82 GLU A O 1
ATOM 636 N N . THR A 1 83 ? -15.82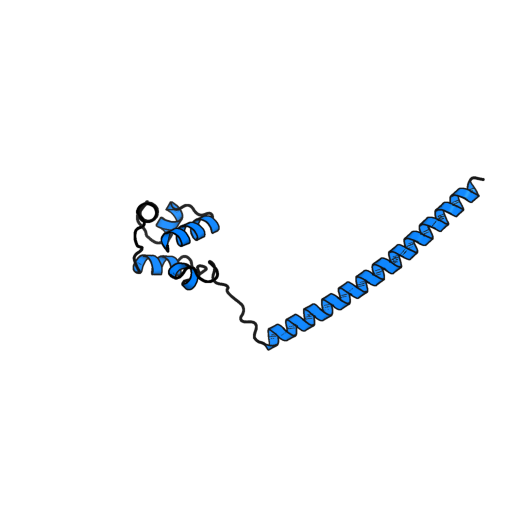3 -19.800 4.980 1.00 89.31 83 THR A N 1
ATOM 637 C CA . THR A 1 83 ? -15.309 -19.953 6.349 1.00 89.31 83 THR A CA 1
ATOM 638 C C . THR A 1 83 ? -15.036 -18.594 7.011 1.00 89.31 83 THR A C 1
ATOM 640 O O . THR A 1 83 ? -15.398 -18.363 8.167 1.00 89.31 83 THR A O 1
ATOM 643 N N . LEU A 1 84 ? -14.446 -17.648 6.272 1.00 91.12 84 LEU A N 1
ATOM 644 C CA . LEU A 1 84 ? -14.211 -16.277 6.739 1.00 91.12 84 LEU A CA 1
ATOM 645 C C . LEU A 1 84 ? -15.515 -15.524 7.024 1.00 91.12 84 LEU A C 1
ATOM 647 O O . LEU A 1 84 ? -15.601 -14.812 8.028 1.00 91.12 84 LEU A O 1
ATOM 651 N N . LYS A 1 85 ? -16.537 -15.668 6.175 1.00 92.81 85 LYS A N 1
ATOM 652 C CA . LYS A 1 85 ? -17.846 -15.036 6.407 1.00 92.81 85 LYS A CA 1
ATOM 653 C C . LYS A 1 85 ? -18.518 -15.579 7.659 1.00 92.81 85 LYS A C 1
ATOM 655 O O . LYS A 1 85 ? -19.036 -14.784 8.445 1.00 92.81 85 LYS A O 1
ATOM 660 N N . ASP A 1 86 ? -18.477 -16.890 7.861 1.00 95.06 86 ASP A N 1
ATOM 661 C CA . ASP A 1 86 ? -19.047 -17.529 9.044 1.00 95.06 86 ASP A CA 1
ATOM 662 C C . ASP A 1 86 ? -18.328 -17.092 10.319 1.00 95.06 86 ASP A C 1
ATOM 664 O O . ASP A 1 86 ? -18.977 -16.744 11.311 1.00 95.06 86 ASP A O 1
ATOM 668 N N . LEU A 1 87 ? -16.997 -16.992 10.276 1.00 95.12 87 LEU A N 1
ATOM 669 C CA . LEU A 1 87 ? -16.213 -16.469 11.392 1.00 95.12 87 LEU A CA 1
ATOM 670 C C . LEU A 1 87 ? -16.594 -15.019 11.717 1.00 95.12 87 LEU A C 1
ATOM 672 O O . LEU A 1 87 ? -16.850 -14.691 12.877 1.00 95.12 87 LEU A O 1
ATOM 676 N N . VAL A 1 88 ? -16.690 -14.154 10.702 1.00 96.69 88 VAL A N 1
ATOM 677 C CA . VAL A 1 88 ? -17.095 -12.749 10.877 1.00 96.69 88 VAL A CA 1
ATOM 678 C C . VAL A 1 88 ? -18.516 -12.649 11.434 1.00 96.69 88 VAL A C 1
ATOM 680 O O . VAL A 1 88 ? -18.786 -11.803 12.288 1.00 96.69 88 VAL A O 1
ATOM 683 N N . LYS A 1 89 ? -19.437 -13.504 10.980 1.00 97.19 89 LYS A N 1
ATOM 684 C CA . LYS A 1 89 ? -20.813 -13.558 11.484 1.00 97.19 89 LYS A CA 1
ATOM 685 C C . LYS A 1 89 ? -20.852 -13.971 12.955 1.00 97.19 89 LYS A C 1
ATOM 687 O O . LYS A 1 89 ? -21.516 -13.307 13.747 1.00 97.19 89 LYS A O 1
ATOM 692 N N . SER A 1 90 ? -20.107 -15.012 13.323 1.00 96.75 90 SER A N 1
ATOM 693 C CA . SER A 1 90 ? -19.989 -15.473 14.708 1.00 96.75 90 SER A CA 1
ATOM 694 C C . SER A 1 90 ? -19.435 -14.374 15.619 1.00 96.75 90 SER A C 1
ATOM 696 O O . SER A 1 90 ? -20.042 -14.038 16.635 1.00 96.75 90 SER A O 1
ATOM 698 N N . GLN A 1 91 ? -18.355 -13.708 15.198 1.00 97.62 91 GLN A N 1
ATOM 699 C CA . GLN A 1 91 ? -17.771 -12.597 15.952 1.00 97.62 91 GLN A CA 1
ATOM 700 C C . GLN A 1 91 ? -18.732 -11.414 16.104 1.00 97.62 91 GLN A C 1
ATOM 702 O O . GLN A 1 91 ? -18.790 -10.808 17.171 1.00 97.62 91 GLN A O 1
ATOM 707 N N . LYS A 1 92 ? -19.513 -11.077 15.069 1.00 97.81 92 LYS A N 1
ATOM 708 C CA . LYS A 1 92 ? -20.532 -10.020 15.168 1.00 97.81 92 LYS A CA 1
ATOM 709 C C . LYS A 1 92 ? -21.595 -10.343 16.212 1.00 97.81 92 LYS A C 1
ATOM 711 O O . LYS A 1 92 ? -21.964 -9.452 16.973 1.00 97.81 92 LYS A O 1
ATOM 716 N N . ASN A 1 93 ? -22.053 -11.592 16.259 1.00 97.31 93 ASN A N 1
ATOM 717 C CA . ASN A 1 93 ? -23.034 -12.030 17.248 1.00 97.31 93 ASN A CA 1
ATOM 718 C C . ASN A 1 93 ? -22.463 -11.940 18.668 1.00 97.31 93 ASN A C 1
ATOM 720 O O . ASN A 1 93 ? -23.125 -11.405 19.553 1.00 97.31 93 ASN A O 1
ATOM 724 N N . GLU A 1 94 ? -21.219 -12.382 18.869 1.00 98.06 94 GLU A N 1
ATOM 725 C CA . GLU A 1 94 ? -20.543 -12.283 20.167 1.00 98.06 94 GLU A CA 1
ATOM 726 C C . GLU A 1 94 ? -20.379 -10.820 20.607 1.00 98.06 94 GLU A C 1
ATOM 728 O O . GLU A 1 94 ? -20.709 -10.459 21.733 1.00 98.06 94 GLU A O 1
ATOM 733 N N . ILE A 1 95 ? -19.950 -9.937 19.698 1.00 98.38 95 ILE A N 1
ATOM 734 C CA . ILE A 1 95 ? -19.837 -8.498 19.977 1.00 98.38 95 ILE A CA 1
ATOM 735 C C . ILE A 1 95 ? -21.194 -7.905 20.366 1.00 98.38 95 ILE A C 1
ATOM 737 O O . ILE A 1 95 ? -21.259 -7.072 21.270 1.00 98.38 95 ILE A O 1
ATOM 741 N N . GLN A 1 96 ? -22.273 -8.302 19.691 1.00 98.31 96 GLN A N 1
ATOM 742 C CA . GLN A 1 96 ? -23.617 -7.834 20.016 1.00 98.31 96 GLN A CA 1
ATOM 743 C C . GLN A 1 96 ? -24.047 -8.299 21.412 1.00 98.31 96 GLN A C 1
ATOM 745 O O . GLN A 1 96 ? -24.497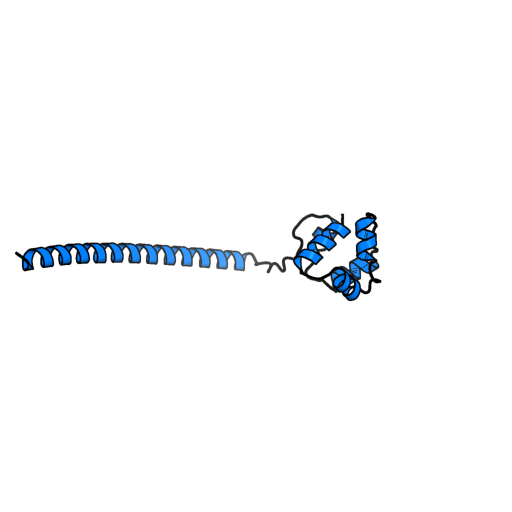 -7.473 22.203 1.00 98.31 96 GLN A O 1
ATOM 750 N N . TYR A 1 97 ? -23.845 -9.577 21.733 1.00 98.12 97 TYR A N 1
ATOM 751 C CA . TYR A 1 97 ? -24.148 -10.128 23.053 1.00 98.12 97 TYR A CA 1
ATOM 752 C C . TYR A 1 97 ? -23.367 -9.416 24.166 1.00 98.12 97 TYR A C 1
ATOM 754 O O . TYR A 1 97 ? -23.936 -9.002 25.176 1.00 98.12 97 TYR A O 1
ATOM 762 N N . LEU A 1 98 ? -22.063 -9.200 23.969 1.00 98.12 98 LEU A N 1
ATOM 763 C CA . LEU A 1 98 ? -21.230 -8.499 24.945 1.00 98.12 98 LEU A CA 1
ATOM 764 C C . LEU A 1 98 ? -21.673 -7.045 25.147 1.00 98.12 98 LEU A C 1
ATOM 766 O O . LEU A 1 98 ? -21.639 -6.557 26.275 1.00 98.12 98 LEU A O 1
ATOM 770 N N . ARG A 1 99 ? -22.118 -6.358 24.087 1.00 98.19 99 ARG A N 1
ATOM 771 C CA . ARG A 1 99 ? -22.666 -4.995 24.190 1.00 98.19 99 ARG A CA 1
ATOM 772 C C . ARG A 1 99 ? -23.941 -4.952 25.027 1.00 98.19 99 ARG A C 1
ATOM 774 O O . ARG A 1 99 ? -24.030 -4.106 25.908 1.00 98.19 99 ARG A O 1
ATOM 781 N N . GLU A 1 100 ? -24.866 -5.882 24.809 1.00 98.25 100 GLU A N 1
ATOM 782 C CA . GLU A 1 100 ? -26.095 -5.997 25.608 1.00 98.25 100 GLU A CA 1
ATOM 783 C C . GLU A 1 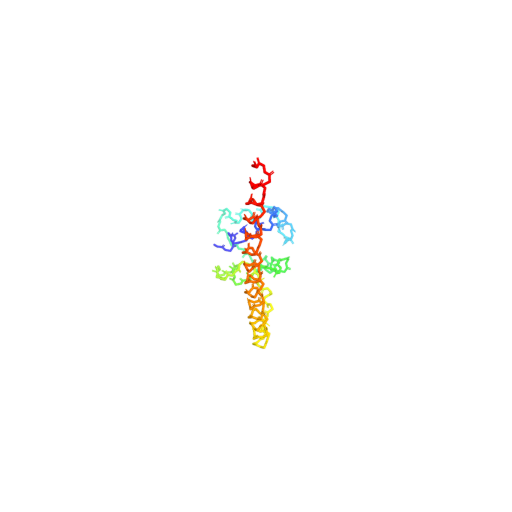100 ? -25.772 -6.251 27.090 1.00 98.25 100 GLU A C 1
ATOM 785 O O . GLU A 1 100 ? -26.303 -5.587 27.977 1.00 98.25 100 GLU A O 1
ATOM 790 N N . LYS A 1 101 ? -24.804 -7.132 27.378 1.00 98.12 101 LYS A N 1
ATOM 791 C CA . LYS A 1 101 ? -24.355 -7.382 28.757 1.00 98.12 101 LYS A CA 1
ATOM 792 C C . LYS A 1 101 ? -23.658 -6.202 29.417 1.00 98.12 101 LYS A C 1
ATOM 794 O O . LYS A 1 101 ? -23.715 -6.093 30.642 1.00 98.12 101 LYS A O 1
ATOM 799 N N . ILE A 1 102 ? -22.991 -5.346 28.651 1.00 98.31 102 ILE A N 1
ATOM 800 C CA . ILE A 1 102 ? -22.431 -4.096 29.172 1.00 98.31 102 ILE A CA 1
ATOM 801 C C . ILE A 1 102 ? -23.565 -3.125 29.517 1.00 98.31 102 ILE A C 1
ATOM 803 O O . ILE A 1 102 ? -23.569 -2.587 30.619 1.00 98.31 102 ILE A O 1
ATOM 807 N N . GLU A 1 103 ? -24.561 -2.979 28.644 1.00 98.06 103 GLU A N 1
ATOM 808 C CA . GLU A 1 103 ? -25.702 -2.081 28.859 1.00 98.06 103 GLU A CA 1
ATOM 809 C C . GLU A 1 103 ? -26.532 -2.475 30.096 1.00 98.06 103 GLU A C 1
ATOM 811 O O . GLU A 1 103 ? -26.797 -1.633 30.956 1.00 98.06 103 GLU A O 1
ATOM 816 N N . GLU A 1 104 ? -26.834 -3.769 30.263 1.00 97.31 104 GLU A N 1
ATOM 817 C CA . GLU A 1 104 ? -27.486 -4.300 31.474 1.00 97.31 104 GLU A CA 1
ATOM 818 C C . GLU A 1 104 ? -26.695 -3.947 32.749 1.00 97.31 104 GLU A C 1
ATOM 820 O O . GLU A 1 104 ? -27.261 -3.583 33.784 1.00 97.31 104 GLU A O 1
ATOM 825 N N . LYS A 1 105 ? -25.360 -4.058 32.698 1.00 96.38 105 LYS A N 1
ATOM 826 C CA . LYS A 1 105 ? -24.490 -3.755 33.843 1.00 96.38 105 LYS A CA 1
ATOM 827 C C . LYS A 1 105 ? -24.454 -2.262 34.152 1.00 96.38 105 LYS A C 1
ATOM 829 O O . LYS A 1 105 ? -24.500 -1.904 35.330 1.00 96.38 105 LYS A O 1
ATOM 834 N N . ASP A 1 106 ? -24.405 -1.409 33.135 1.00 97.69 106 ASP A N 1
ATOM 835 C CA . ASP A 1 106 ? -24.414 0.045 33.300 1.00 97.69 106 ASP A CA 1
ATOM 836 C C . ASP A 1 106 ? -25.726 0.531 33.933 1.00 97.69 106 ASP A C 1
ATOM 838 O O . ASP A 1 106 ? -25.711 1.397 34.816 1.00 97.69 106 ASP A O 1
ATOM 842 N N . GLU A 1 107 ? -26.863 -0.075 33.574 1.00 97.25 107 GLU A N 1
ATOM 843 C CA . GLU A 1 107 ? -28.151 0.224 34.204 1.00 97.25 107 GLU A CA 1
ATOM 844 C C . GLU A 1 107 ? -28.149 -0.137 35.699 1.00 97.25 107 GLU A C 1
ATOM 846 O O . GLU A 1 107 ? -28.534 0.675 36.550 1.00 97.25 107 GLU A O 1
ATOM 851 N N . VAL A 1 108 ? -27.653 -1.330 36.046 1.00 97.31 108 VAL A N 1
ATOM 852 C CA . VAL A 1 108 ? -27.535 -1.771 37.445 1.00 97.31 108 VAL A CA 1
ATOM 853 C C . VAL A 1 108 ? -26.626 -0.829 38.242 1.00 97.31 108 VAL A C 1
ATOM 855 O O . VAL A 1 108 ? -26.993 -0.411 39.344 1.00 97.31 108 VAL A O 1
ATOM 858 N N . ILE A 1 109 ? -25.474 -0.438 37.689 1.00 97.19 109 ILE A N 1
ATOM 859 C CA . ILE A 1 109 ? -24.539 0.505 38.326 1.00 97.19 109 ILE A CA 1
ATOM 860 C C . ILE A 1 109 ? -25.196 1.877 38.538 1.00 97.19 109 ILE A C 1
ATOM 862 O O . ILE A 1 109 ? -25.054 2.473 39.613 1.00 97.19 109 ILE A O 1
ATOM 866 N N . SER A 1 110 ? -25.951 2.369 37.551 1.00 96.56 110 SER A N 1
ATOM 867 C CA . SER A 1 110 ? -26.698 3.629 37.645 1.00 96.56 110 SER A CA 1
ATOM 868 C C . SER A 1 110 ? -27.734 3.585 38.770 1.00 96.56 110 SER A C 1
ATOM 870 O O . SER A 1 110 ? -27.820 4.501 39.593 1.00 96.56 110 SER A O 1
ATOM 872 N N . ASN A 1 111 ? -28.490 2.490 38.864 1.00 96.25 111 ASN A N 1
ATOM 873 C CA . ASN A 1 111 ? -29.506 2.306 39.896 1.00 96.25 111 ASN A CA 1
ATOM 874 C C . ASN A 1 111 ? -28.895 2.210 41.301 1.00 96.25 111 ASN A C 1
ATOM 876 O O . ASN A 1 111 ? -29.367 2.890 42.216 1.00 96.25 111 ASN A O 1
ATOM 880 N N . LEU A 1 112 ? -27.812 1.447 41.471 1.00 95.12 112 LEU A N 1
ATOM 881 C CA . LEU A 1 112 ? -27.087 1.362 42.744 1.00 95.12 112 LEU A CA 1
ATOM 882 C C . LEU A 1 112 ? -26.518 2.723 43.167 1.00 95.12 112 LEU A C 1
ATOM 884 O O . LEU A 1 112 ? -26.664 3.120 44.324 1.00 95.12 112 LEU A O 1
ATOM 888 N N . SER A 1 113 ? -25.948 3.480 42.225 1.00 95.38 113 SER A N 1
ATOM 889 C CA . SER A 1 113 ? -25.445 4.837 42.476 1.00 95.38 113 SER A CA 1
ATOM 890 C C . SER A 1 113 ? -26.548 5.773 42.984 1.00 95.38 113 SER A C 1
ATOM 892 O O . SER A 1 113 ? -26.361 6.468 43.983 1.00 95.38 113 SER A O 1
ATOM 894 N N . LYS A 1 114 ? -27.735 5.746 42.358 1.00 95.44 114 LYS A N 1
ATOM 895 C CA . LYS A 1 114 ? -28.902 6.537 42.795 1.00 95.44 114 LYS A CA 1
ATOM 896 C C . LYS A 1 114 ? -29.376 6.159 44.200 1.00 95.44 114 LYS A C 1
ATOM 898 O O . LYS A 1 114 ? -29.765 7.038 44.967 1.00 95.44 114 LYS A O 1
ATOM 903 N N . ILE A 1 115 ? -29.382 4.867 44.536 1.00 95.50 115 ILE A N 1
ATOM 904 C CA . ILE A 1 115 ? -29.788 4.389 45.867 1.00 95.50 115 ILE A CA 1
ATOM 905 C C . ILE A 1 115 ? -28.807 4.883 46.933 1.00 95.50 115 ILE A C 1
ATOM 907 O O . ILE A 1 115 ? -29.242 5.416 47.953 1.00 95.50 115 ILE A O 1
ATOM 911 N N . ASN A 1 116 ? -27.502 4.767 46.681 1.00 93.06 116 ASN A N 1
ATOM 912 C CA . ASN A 1 116 ? -26.475 5.216 47.620 1.00 93.06 116 ASN A CA 1
ATOM 913 C C . ASN A 1 116 ? -26.568 6.720 47.912 1.00 93.06 116 ASN A C 1
ATOM 915 O O . ASN A 1 116 ? -26.493 7.109 49.075 1.00 93.06 116 ASN A O 1
ATOM 919 N N . LEU A 1 117 ? -26.813 7.558 46.897 1.00 94.12 117 LEU A N 1
ATOM 920 C CA . LEU A 1 117 ? -27.020 9.000 47.092 1.00 94.12 117 LEU A CA 1
ATOM 921 C C . LEU A 1 117 ? -28.193 9.290 48.044 1.00 94.12 117 LEU A C 1
ATOM 923 O O . LEU A 1 117 ? -28.030 10.031 49.011 1.00 94.12 117 LEU A O 1
ATOM 927 N N . LYS A 1 118 ? -29.341 8.628 47.844 1.00 92.06 118 LYS A N 1
ATOM 928 C CA . LYS A 1 118 ? -30.519 8.779 48.719 1.00 92.06 118 LYS A CA 1
ATOM 929 C C . LYS A 1 118 ? -30.255 8.346 50.164 1.00 92.06 118 LYS A C 1
ATOM 931 O O . LYS A 1 118 ? -30.851 8.895 51.087 1.00 92.06 118 LYS A O 1
ATOM 936 N N . LEU A 1 119 ? -29.419 7.327 50.372 1.00 91.06 119 LEU A N 1
ATOM 937 C CA . LEU A 1 119 ? -29.053 6.862 51.713 1.00 91.06 119 LEU A CA 1
ATOM 938 C C . LEU A 1 119 ? -28.146 7.870 52.430 1.00 91.06 119 LEU A C 1
ATOM 940 O O . LEU A 1 119 ? -28.356 8.124 53.614 1.00 91.06 119 LEU A O 1
ATOM 944 N N . ILE A 1 120 ? -27.197 8.480 51.713 1.00 91.19 120 ILE A N 1
ATOM 945 C CA . ILE A 1 120 ? -26.322 9.533 52.253 1.00 91.19 120 ILE A CA 1
ATOM 946 C C . ILE A 1 120 ? -27.146 10.762 52.666 1.00 91.19 120 ILE A C 1
ATOM 948 O O . ILE A 1 120 ? -26.948 11.291 53.756 1.00 91.19 120 ILE A O 1
ATOM 952 N N . GLU A 1 121 ? -28.105 11.189 51.840 1.00 88.19 121 GLU A N 1
ATOM 953 C CA . GLU A 1 121 ? -28.991 12.324 52.151 1.00 88.19 121 GLU A CA 1
ATOM 954 C C . GLU A 1 121 ? -29.823 12.087 53.424 1.00 88.19 121 GLU A C 1
ATOM 956 O O . GLU A 1 121 ? -29.954 12.983 54.257 1.00 88.19 121 GLU A O 1
ATOM 961 N N . LYS A 1 122 ? -30.334 10.862 53.614 1.00 82.69 122 LYS A N 1
ATOM 962 C CA . LYS A 1 122 ? -31.105 10.481 54.810 1.00 82.69 122 LYS A CA 1
ATOM 963 C C . LYS A 1 122 ? -30.268 10.353 56.082 1.00 82.69 122 LYS A C 1
ATOM 965 O O . LYS A 1 122 ? -30.818 10.529 57.158 1.00 82.69 122 LYS A O 1
ATOM 970 N N . GLY A 1 123 ? -28.985 10.006 55.975 1.00 73.50 123 GLY A N 1
ATOM 971 C CA . GLY A 1 123 ? -28.088 9.868 57.129 1.00 73.50 123 GLY A CA 1
ATOM 972 C C . GLY A 1 123 ? -27.530 11.193 57.660 1.00 73.50 123 GLY A C 1
ATOM 973 O O . GLY A 1 123 ? -27.026 11.227 58.777 1.00 73.50 123 GLY A O 1
ATOM 974 N N . ASN A 1 124 ? -27.622 12.267 56.870 1.00 69.06 124 ASN A N 1
ATOM 975 C CA . ASN A 1 124 ? -27.168 13.616 57.231 1.00 69.06 124 ASN A CA 1
ATOM 976 C C . ASN A 1 124 ? -28.307 14.540 57.716 1.00 69.06 124 ASN A C 1
ATOM 978 O O . ASN A 1 124 ? -28.062 15.726 57.941 1.00 69.06 124 ASN A O 1
ATOM 982 N N . SER A 1 125 ? -29.537 14.020 57.826 1.00 56.47 125 SER A N 1
ATOM 983 C CA . SER A 1 125 ? -30.729 14.711 58.352 1.00 56.47 125 SER A CA 1
ATOM 984 C C . SER A 1 125 ? -31.029 14.251 59.774 1.00 56.47 125 SER A C 1
ATOM 986 O O . SER A 1 125 ? -31.480 15.094 60.577 1.00 56.47 125 SER A O 1
#

Nearest PDB structures (foldseek):
  3op9-assembly1_A  TM=5.974E-01  e=1.513E-01  Listeria innocua
  4ia8-assembly1_B  TM=8.424E-01  e=7.749E-01  Enterobacter sp. RFL1396
  6jq1-assembly1_A  TM=7.226E-01  e=7.277E-01  Deinococcus geothermalis DSM 11300
  4iwr-assembly1_B  TM=8.213E-01  e=1.364E+00  Enterobacter sp. RFL1396
  3fya-assembly1_A  TM=8.070E-01  e=1.867E+00  Enterobacter sp. RFL1396

Radius of gyration: 30.16 Å; Cα contacts (8 Å, |Δi|>4): 70; chains: 1; bounding box: 55×38×82 Å

Secondary structure (DSSP, 8-state):
-HHHHHHHHHHHHT--HHHHHHHTTPPTTHHHHHHHTT----HHHHHHHHHH-TTB-HHHHHHS-S-SB--------HHHHHHHHHHHHHHHHHHHHHHHHHHHHHHHHHHHHHHHHHHHHHHT-

Mean predicted aligned error: 11.5 Å

Sequence (125 aa):
MILERLKQYIDYKGISVSAFEKSIGMGNASFGKSLKNKGAIGTDKLENILSTYPDISPEWLLTGQGGMLRSYGVKLEPEDQETLKDLVKSQKNEIQYLREKIEEKDEVISNLSKINLKLIEKGNS

Organism: NCBI:txid1076179

Foldseek 3Di:
DLLVLVVVVCVVVVHDPQVVCVQLVHPPCPSVVCVVVVHDDDPSSVVSNCVSCVQADPCCSPPVDDDRGDPPPPPCDPVNVVVVVVVVVVVVVVVVVVVVVVVVVVVVVVVVVVVVVVVVVVVVD

Solvent-accessible surface area (backbone atoms only — not comparable to full-atom values): 7218 Å² total; per-residue (Å²): 108,54,61,57,48,50,49,53,50,36,58,72,70,70,52,52,71,67,57,52,31,56,72,51,76,42,60,91,63,50,65,62,51,28,54,74,68,72,52,84,79,57,68,72,53,50,53,37,43,47,68,72,39,67,55,51,20,65,59,18,47,73,73,66,48,84,52,65,51,50,75,83,63,75,78,64,50,75,69,53,51,50,54,51,50,50,50,53,50,52,50,50,52,52,54,50,53,54,50,53,57,48,52,58,49,52,51,53,52,51,52,52,52,56,51,53,51,56,52,55,58,62,73,76,109

pLDDT: mean 90.76, std 8.92, range [56.47, 98.38]